Protein AF-E6W6T8-F1 (afdb_monomer_lite)

Structure (mmCIF, N/CA/C/O backbone):
data_AF-E6W6T8-F1
#
_entry.id   AF-E6W6T8-F1
#
loop_
_atom_site.group_PDB
_atom_site.id
_atom_site.type_symbol
_atom_site.label_atom_id
_atom_site.label_alt_id
_atom_site.label_comp_id
_atom_site.label_asym_id
_atom_site.label_entity_id
_atom_site.label_seq_id
_atom_site.pdbx_PDB_ins_code
_atom_site.Cartn_x
_atom_site.Cartn_y
_atom_site.Cartn_z
_atom_site.occupancy
_atom_site.B_iso_or_equiv
_atom_site.auth_seq_id
_atom_site.auth_comp_id
_atom_site.auth_asym_id
_atom_site.auth_atom_id
_atom_site.pdbx_PDB_model_num
ATOM 1 N N . MET A 1 1 ? -1.570 21.267 -8.328 1.00 32.22 1 MET A N 1
ATOM 2 C CA . MET A 1 1 ? -1.957 20.703 -7.011 1.00 32.22 1 MET A CA 1
ATOM 3 C C . MET A 1 1 ? -2.039 19.181 -7.096 1.00 32.22 1 MET A C 1
ATOM 5 O O . MET A 1 1 ? -2.842 18.643 -7.849 1.00 32.22 1 MET A O 1
ATOM 9 N N . SER A 1 2 ? -1.126 18.484 -6.417 1.00 29.45 2 SER A N 1
ATOM 10 C CA . SER A 1 2 ? -0.868 17.047 -6.579 1.00 29.45 2 SER A CA 1
ATOM 11 C C . SER A 1 2 ? -1.857 16.185 -5.779 1.00 29.45 2 SER A C 1
ATOM 13 O O . SER A 1 2 ? -1.628 15.885 -4.614 1.00 29.45 2 SER A O 1
ATOM 15 N N . LYS A 1 3 ? -2.951 15.744 -6.415 1.00 37.22 3 LYS A N 1
ATOM 16 C CA . LYS A 1 3 ? -3.824 14.653 -5.929 1.00 37.22 3 LYS A CA 1
ATOM 17 C C . LYS A 1 3 ? -3.119 13.287 -6.081 1.00 37.22 3 LYS A C 1
ATOM 19 O O . LYS A 1 3 ? -3.505 12.497 -6.945 1.00 37.22 3 LYS A O 1
ATOM 24 N N . ARG A 1 4 ? -2.005 13.034 -5.375 1.00 43.59 4 ARG A N 1
ATOM 25 C CA . ARG A 1 4 ? -1.168 11.822 -5.590 1.00 43.59 4 ARG A CA 1
ATOM 26 C C . ARG A 1 4 ? -0.871 10.944 -4.375 1.00 43.59 4 ARG A C 1
ATOM 28 O O . ARG A 1 4 ? -0.125 9.990 -4.534 1.00 43.59 4 ARG A O 1
ATOM 35 N N . ASN A 1 5 ? -1.507 11.171 -3.238 1.00 47.78 5 ASN A N 1
ATOM 36 C CA . ASN A 1 5 ? -1.726 10.104 -2.264 1.00 47.78 5 ASN A CA 1
ATOM 37 C C . ASN A 1 5 ? -3.237 9.922 -2.179 1.00 47.78 5 ASN A C 1
ATOM 39 O O . ASN A 1 5 ? -3.965 10.904 -2.294 1.00 47.78 5 ASN A O 1
ATOM 43 N N . ILE A 1 6 ? -3.722 8.696 -2.036 1.00 53.56 6 ILE A N 1
ATOM 44 C CA . ILE A 1 6 ? -5.025 8.497 -1.406 1.00 53.56 6 ILE A CA 1
ATOM 45 C C . ILE A 1 6 ? -4.677 8.560 0.081 1.00 53.56 6 ILE A C 1
ATOM 47 O O . ILE A 1 6 ? -4.139 7.573 0.583 1.00 53.56 6 ILE A O 1
ATOM 51 N N . PRO A 1 7 ? -4.797 9.717 0.767 1.00 61.69 7 PRO A N 1
ATOM 52 C CA . PRO A 1 7 ? -4.666 9.719 2.211 1.00 61.69 7 PRO A CA 1
ATOM 53 C C . PRO A 1 7 ? -5.819 8.867 2.728 1.00 61.69 7 PRO A C 1
ATOM 55 O O . PRO A 1 7 ? -6.976 9.276 2.662 1.00 61.69 7 PRO A O 1
ATOM 58 N N . ILE A 1 8 ? -5.518 7.644 3.154 1.00 74.75 8 ILE A N 1
ATOM 59 C CA . ILE A 1 8 ? -6.514 6.835 3.836 1.00 74.75 8 ILE A CA 1
ATOM 60 C C . ILE A 1 8 ? -6.743 7.493 5.185 1.00 74.75 8 ILE A C 1
ATOM 62 O O . ILE A 1 8 ? -5.834 7.572 6.011 1.00 74.75 8 ILE A O 1
ATOM 66 N N . ASN A 1 9 ? -7.953 8.005 5.364 1.00 81.00 9 ASN A N 1
ATOM 67 C CA . ASN A 1 9 ? -8.407 8.522 6.635 1.00 81.00 9 ASN A CA 1
ATOM 68 C C . ASN A 1 9 ? -9.220 7.432 7.329 1.00 81.00 9 ASN A C 1
ATOM 70 O O . ASN A 1 9 ? -10.299 7.081 6.863 1.00 81.00 9 ASN A O 1
ATOM 74 N N . ILE A 1 10 ? -8.709 6.935 8.451 1.00 81.19 10 ILE A N 1
ATOM 75 C CA . ILE A 1 10 ? -9.344 5.868 9.239 1.00 81.19 10 ILE A CA 1
ATOM 76 C C . ILE A 1 10 ? -10.618 6.337 9.928 1.00 81.19 10 ILE A C 1
ATOM 78 O O . ILE A 1 10 ? -11.493 5.540 10.231 1.00 81.19 10 ILE A O 1
ATOM 82 N N . GLN A 1 11 ? -10.764 7.643 10.123 1.00 81.88 11 GLN A N 1
ATOM 83 C CA . GLN A 1 11 ? -12.011 8.222 10.612 1.00 81.88 11 GLN A CA 1
ATOM 84 C C . GLN A 1 11 ? -13.029 8.466 9.488 1.00 81.88 11 GLN A C 1
ATOM 86 O O . GLN A 1 11 ? -14.150 8.885 9.758 1.00 81.88 11 GLN A O 1
ATOM 91 N N . GLY A 1 12 ? -12.626 8.279 8.229 1.00 83.69 12 GLY A N 1
ATOM 92 C CA . GLY A 1 12 ? -13.466 8.470 7.054 1.00 83.69 12 GLY A CA 1
ATOM 93 C C . GLY A 1 12 ? -14.010 7.158 6.501 1.00 83.69 12 GLY A C 1
ATOM 94 O O . GLY A 1 12 ? -13.789 6.081 7.048 1.00 83.69 12 GLY A O 1
ATOM 95 N N . GLN A 1 13 ? -14.710 7.264 5.373 1.00 84.69 13 GLN A N 1
ATOM 96 C CA . GLN A 1 13 ? -15.232 6.100 4.670 1.00 84.69 13 GLN A CA 1
ATOM 97 C C . GLN A 1 13 ? -14.102 5.369 3.920 1.00 84.69 13 GLN A C 1
ATOM 99 O O . GLN A 1 13 ? -13.345 6.020 3.188 1.00 84.69 13 GLN A O 1
ATOM 104 N N . PRO A 1 14 ? -13.985 4.034 4.057 1.00 86.56 14 PRO A N 1
ATOM 105 C CA . PRO A 1 14 ? -13.005 3.260 3.319 1.00 86.56 14 PRO A CA 1
ATOM 106 C C . PRO A 1 14 ? -13.283 3.320 1.814 1.00 86.56 14 PRO A C 1
ATOM 108 O O . PRO A 1 14 ? -14.449 3.236 1.406 1.00 86.56 14 PRO A O 1
ATOM 111 N N . PRO A 1 15 ? -12.233 3.404 0.974 1.00 85.00 15 PRO A N 1
ATOM 112 C CA . PRO A 1 15 ? -12.395 3.353 -0.470 1.00 85.00 15 PRO A CA 1
ATOM 113 C C . PRO A 1 15 ? -13.006 2.012 -0.877 1.00 85.00 15 PRO A C 1
ATOM 115 O O . PRO A 1 15 ? -12.696 0.967 -0.300 1.00 85.00 15 PRO A O 1
ATOM 118 N N . THR A 1 16 ? -13.860 2.038 -1.890 1.00 87.25 16 THR A N 1
ATOM 119 C CA . THR A 1 16 ? -14.467 0.822 -2.444 1.00 87.25 16 THR A CA 1
ATOM 120 C C . THR A 1 16 ? -13.447 0.012 -3.250 1.00 87.25 16 THR A C 1
ATOM 122 O O . THR A 1 16 ? -12.449 0.548 -3.744 1.00 87.25 16 THR A O 1
ATOM 125 N N . GLN A 1 17 ? -13.719 -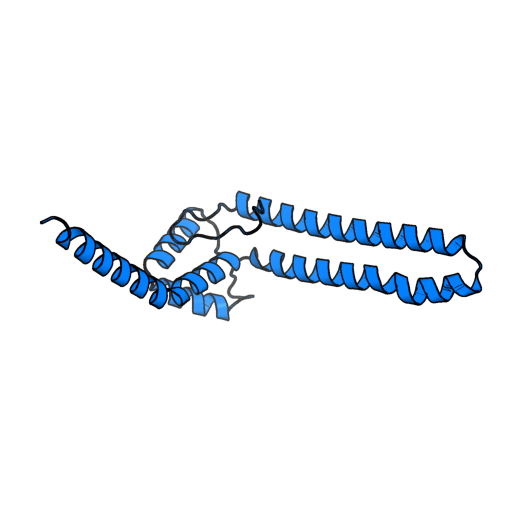1.280 -3.472 1.00 85.00 17 GLN A N 1
ATOM 126 C CA . GLN A 1 17 ? -12.861 -2.135 -4.306 1.00 85.00 17 GLN A CA 1
ATOM 127 C C . GLN A 1 17 ? -12.667 -1.553 -5.718 1.00 85.00 17 GLN A C 1
ATOM 129 O O . GLN A 1 17 ? -11.553 -1.506 -6.236 1.00 85.00 17 GLN A O 1
ATOM 134 N N . ALA A 1 18 ? -13.733 -1.010 -6.314 1.00 85.88 18 ALA A N 1
ATOM 135 C CA . ALA A 1 18 ? -13.671 -0.385 -7.633 1.00 85.88 18 ALA A CA 1
ATOM 136 C C . ALA A 1 18 ? -12.755 0.854 -7.664 1.00 85.88 18 ALA A C 1
ATOM 138 O O . ALA A 1 18 ? -12.092 1.123 -8.671 1.00 85.88 18 ALA A O 1
ATOM 139 N N . GLU A 1 19 ? -12.700 1.628 -6.580 1.00 85.75 19 GLU A N 1
ATOM 140 C CA . GLU A 1 19 ? -11.811 2.786 -6.466 1.00 85.75 19 GLU A CA 1
ATOM 141 C C . GLU A 1 19 ? -10.350 2.371 -6.303 1.00 85.75 19 GLU A C 1
ATOM 143 O O . GLU A 1 19 ? -9.481 2.958 -6.960 1.00 85.75 19 GLU A O 1
ATOM 148 N N . LEU A 1 20 ? -10.093 1.335 -5.498 1.00 84.44 20 LEU A N 1
ATOM 149 C CA . LEU A 1 20 ? -8.777 0.710 -5.343 1.00 84.44 20 LEU A CA 1
ATOM 150 C C . LEU A 1 20 ? -8.272 0.168 -6.686 1.00 84.44 20 LEU A C 1
ATOM 152 O O . LEU A 1 20 ? -7.168 0.515 -7.111 1.00 84.44 20 LEU A O 1
ATOM 156 N N . ASP A 1 21 ? -9.104 -0.560 -7.429 1.00 86.50 21 ASP A N 1
ATOM 157 C CA . ASP A 1 21 ? -8.752 -1.099 -8.746 1.00 86.50 21 ASP A CA 1
ATOM 158 C C . ASP A 1 21 ? -8.478 0.010 -9.769 1.00 86.50 21 ASP A C 1
ATOM 160 O O . ASP A 1 21 ? -7.509 -0.050 -10.533 1.00 86.50 21 ASP A O 1
ATOM 164 N N . ARG A 1 22 ? -9.286 1.078 -9.775 1.00 87.56 22 ARG A N 1
ATOM 165 C CA . ARG A 1 22 ? -9.041 2.260 -10.622 1.00 87.56 22 ARG A CA 1
ATOM 166 C C . ARG A 1 22 ? -7.749 2.976 -10.237 1.00 87.56 22 ARG A C 1
ATOM 168 O O . ARG A 1 22 ? -7.084 3.541 -11.108 1.00 87.56 22 ARG A O 1
ATOM 175 N N . ALA A 1 23 ? -7.396 3.021 -8.957 1.00 84.19 23 ALA A N 1
ATOM 176 C CA . ALA A 1 23 ? -6.138 3.600 -8.496 1.00 84.19 23 ALA A CA 1
ATOM 177 C C . ALA A 1 23 ? -4.938 2.735 -8.912 1.00 84.19 23 ALA A C 1
ATOM 179 O O . ALA A 1 23 ? -3.998 3.270 -9.508 1.00 84.19 23 ALA A O 1
ATOM 180 N N . LYS A 1 24 ? -5.018 1.412 -8.713 1.00 85.69 24 LYS A N 1
ATOM 181 C CA . LYS A 1 24 ? -4.017 0.424 -9.144 1.00 85.69 24 LYS A CA 1
ATOM 182 C C . LYS A 1 24 ? -3.780 0.500 -10.652 1.00 85.69 24 LYS A C 1
ATOM 184 O O . LYS A 1 24 ? -2.641 0.668 -11.084 1.00 85.69 24 LYS A O 1
ATOM 189 N N . LYS A 1 25 ? -4.847 0.508 -11.462 1.00 87.44 25 LYS A N 1
ATOM 190 C CA . LYS A 1 25 ? -4.771 0.665 -12.929 1.00 87.44 25 LYS A CA 1
ATOM 191 C C . LYS A 1 25 ? -4.127 1.988 -13.347 1.00 87.44 25 LYS A C 1
ATOM 193 O O . LYS A 1 25 ? -3.260 1.993 -14.215 1.00 87.44 25 LYS A O 1
ATOM 198 N N . ARG A 1 26 ? -4.499 3.113 -12.720 1.00 86.38 26 ARG A N 1
ATOM 199 C CA . ARG A 1 26 ? -3.885 4.425 -13.007 1.00 86.38 26 ARG A CA 1
ATOM 200 C C . ARG A 1 26 ? -2.396 4.453 -12.675 1.00 86.38 26 ARG A C 1
ATOM 202 O O . ARG A 1 26 ? -1.625 5.072 -13.406 1.00 86.38 26 ARG A O 1
ATOM 209 N N . LEU A 1 27 ? -1.991 3.815 -11.580 1.00 83.31 27 LEU A N 1
ATOM 210 C CA . LEU A 1 27 ? -0.586 3.714 -11.202 1.00 83.31 27 LEU A CA 1
ATOM 211 C C . LEU A 1 27 ? 0.191 2.842 -12.195 1.00 83.31 27 LEU A C 1
ATOM 213 O O . LEU A 1 27 ? 1.237 3.271 -12.676 1.00 83.31 27 LEU A O 1
ATOM 217 N N . LEU A 1 28 ? -0.354 1.680 -12.559 1.00 85.12 28 LEU A N 1
ATOM 218 C CA . LEU A 1 28 ? 0.237 0.779 -13.547 1.00 85.12 28 LEU A CA 1
ATOM 219 C C . LEU A 1 28 ? 0.409 1.478 -14.901 1.00 85.12 28 LEU A C 1
ATOM 221 O O . LEU A 1 28 ? 1.501 1.461 -15.461 1.00 85.12 28 LEU A O 1
ATOM 225 N N . LEU A 1 29 ? -0.618 2.188 -15.374 1.00 86.69 29 LEU A N 1
ATOM 226 C CA . LEU A 1 29 ? -0.551 2.961 -16.615 1.00 86.69 29 LEU A CA 1
ATOM 227 C C . LEU A 1 29 ? 0.573 4.006 -16.581 1.00 86.69 29 LEU A C 1
ATOM 229 O O . LEU A 1 29 ? 1.315 4.140 -17.547 1.00 86.69 29 LEU A O 1
ATOM 233 N N . ARG A 1 30 ? 0.745 4.726 -15.464 1.00 83.31 30 ARG A N 1
ATOM 234 C CA . ARG A 1 30 ? 1.837 5.706 -15.314 1.00 83.31 30 ARG A CA 1
ATOM 235 C C . ARG A 1 30 ? 3.216 5.058 -15.391 1.00 83.31 30 ARG A C 1
ATOM 237 O O . ARG A 1 30 ? 4.117 5.653 -15.973 1.00 83.31 30 ARG A O 1
ATOM 244 N N . ILE A 1 31 ? 3.377 3.872 -14.807 1.00 81.19 31 ILE A N 1
ATOM 245 C CA . ILE A 1 31 ? 4.636 3.119 -14.858 1.00 81.19 31 ILE A CA 1
ATOM 246 C C . ILE A 1 31 ? 4.916 2.685 -16.295 1.00 81.19 31 ILE A C 1
ATOM 248 O O . ILE A 1 31 ? 5.998 2.957 -16.804 1.00 81.19 31 ILE A O 1
ATOM 252 N N . VAL A 1 32 ? 3.928 2.094 -16.971 1.00 85.25 32 VAL A N 1
ATOM 253 C CA . VAL A 1 32 ? 4.050 1.653 -18.368 1.00 85.25 32 VAL A CA 1
ATOM 254 C C . VAL A 1 32 ? 4.407 2.823 -19.283 1.00 85.25 32 VAL A C 1
ATOM 256 O O . VAL A 1 32 ? 5.369 2.729 -20.038 1.00 85.25 32 VAL A O 1
ATOM 259 N N . VAL A 1 33 ? 3.707 3.955 -19.170 1.00 85.50 33 VAL A N 1
ATOM 260 C CA . VAL A 1 33 ? 4.006 5.158 -19.963 1.00 85.50 33 VAL A CA 1
ATOM 261 C C . VAL A 1 33 ? 5.428 5.657 -19.697 1.00 85.50 33 VAL A C 1
ATOM 263 O O . VAL A 1 33 ? 6.142 5.972 -20.642 1.00 85.50 33 VAL A O 1
ATOM 266 N N . ALA A 1 34 ? 5.877 5.694 -18.439 1.00 80.38 34 ALA A N 1
ATOM 267 C CA . ALA A 1 34 ? 7.235 6.132 -18.116 1.00 80.38 34 ALA A CA 1
ATOM 268 C C . ALA A 1 34 ? 8.314 5.199 -18.695 1.00 80.38 34 ALA A C 1
ATOM 270 O O . ALA A 1 34 ? 9.338 5.677 -19.185 1.00 80.38 34 ALA A O 1
ATOM 271 N N . VAL A 1 35 ? 8.071 3.884 -18.680 1.00 82.00 35 VAL A N 1
ATOM 272 C CA . VAL A 1 35 ? 8.965 2.887 -19.287 1.00 82.00 35 VAL A CA 1
ATOM 273 C C . VAL A 1 35 ? 9.004 3.053 -20.807 1.00 82.00 35 VAL A C 1
ATOM 275 O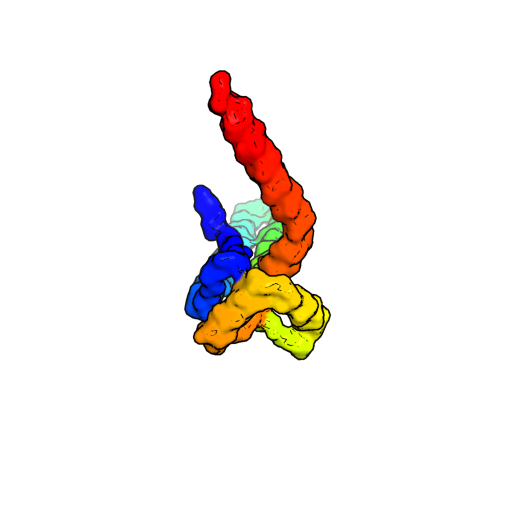 O . VAL A 1 35 ? 10.094 3.111 -21.371 1.00 82.00 35 VAL A O 1
ATOM 278 N N . ILE A 1 36 ? 7.847 3.212 -21.462 1.00 84.75 36 ILE A N 1
ATOM 279 C CA . ILE A 1 36 ? 7.765 3.449 -22.913 1.00 84.75 36 ILE A CA 1
ATOM 280 C C . ILE A 1 36 ? 8.535 4.715 -23.294 1.00 84.75 36 ILE A C 1
ATOM 282 O O . ILE A 1 36 ? 9.347 4.673 -24.209 1.00 84.75 36 ILE A O 1
ATOM 286 N N . VAL A 1 37 ? 8.353 5.820 -22.563 1.00 84.19 37 VAL A N 1
ATOM 287 C CA . VAL A 1 37 ? 9.086 7.071 -22.819 1.00 84.19 37 VAL A CA 1
ATOM 288 C C . VAL A 1 37 ? 10.599 6.867 -22.696 1.00 84.19 37 VAL A C 1
ATOM 290 O O . VAL A 1 37 ? 11.343 7.353 -23.546 1.00 84.19 37 VAL A O 1
ATOM 293 N N . CYS A 1 38 ? 11.072 6.114 -21.696 1.00 80.81 38 CYS A N 1
ATOM 294 C CA . CYS A 1 38 ? 12.500 5.805 -21.564 1.00 80.81 38 CYS A CA 1
ATOM 295 C C . CYS A 1 38 ? 13.026 4.968 -22.741 1.00 80.81 38 CYS A C 1
ATOM 297 O O . CYS A 1 38 ? 14.118 5.239 -23.236 1.00 80.81 38 CYS A O 1
ATOM 299 N N . ILE A 1 39 ? 12.252 3.986 -23.213 1.00 79.81 39 ILE A N 1
ATOM 300 C CA . ILE A 1 39 ? 12.605 3.169 -24.385 1.00 79.81 39 ILE A CA 1
ATOM 301 C C . ILE A 1 39 ? 12.654 4.036 -25.649 1.00 79.81 39 ILE A C 1
ATOM 303 O O . ILE A 1 39 ? 13.612 3.939 -26.412 1.00 79.81 39 ILE A O 1
ATOM 307 N N . SER A 1 40 ? 11.688 4.934 -25.852 1.00 80.38 40 SER A N 1
ATOM 308 C CA . SER A 1 40 ? 11.688 5.856 -26.993 1.00 80.38 40 SER A CA 1
ATOM 309 C C . SER A 1 40 ? 12.919 6.764 -26.997 1.00 80.38 40 SER A C 1
ATOM 311 O O . SER A 1 40 ? 13.528 6.962 -28.044 1.00 80.38 40 SER A O 1
ATOM 313 N N . VAL A 1 41 ? 13.338 7.272 -25.832 1.00 79.38 41 VAL A N 1
ATOM 314 C CA . VAL A 1 41 ? 14.574 8.064 -25.705 1.00 79.38 41 VAL A CA 1
ATOM 315 C C . VAL A 1 41 ? 15.809 7.227 -26.047 1.00 79.38 41 VAL A C 1
ATOM 317 O O . VAL A 1 41 ? 16.690 7.723 -26.745 1.00 79.38 41 VAL A O 1
ATOM 320 N N . LEU A 1 42 ? 15.863 5.958 -25.622 1.00 74.44 42 LEU A N 1
ATOM 321 C CA . LEU A 1 42 ? 16.955 5.047 -25.980 1.00 74.44 42 LEU A CA 1
ATOM 322 C C . LEU A 1 42 ? 17.044 4.834 -27.493 1.00 74.44 42 LEU A C 1
ATOM 324 O O . LEU A 1 42 ? 18.125 4.999 -28.057 1.00 74.44 42 LEU A O 1
ATOM 328 N N . ILE A 1 43 ? 15.922 4.544 -28.156 1.00 76.94 43 ILE A N 1
ATOM 329 C CA . ILE A 1 43 ? 15.871 4.336 -29.611 1.00 76.94 43 ILE A CA 1
ATOM 330 C C . ILE A 1 43 ? 16.317 5.605 -30.346 1.00 76.94 43 ILE A C 1
ATOM 332 O O . ILE A 1 43 ? 17.221 5.540 -31.179 1.00 76.94 43 ILE A O 1
ATOM 336 N N . SER A 1 44 ? 15.762 6.767 -29.982 1.00 74.88 44 SER A N 1
ATOM 337 C CA . SER A 1 44 ? 16.134 8.051 -30.586 1.00 74.88 44 SER A CA 1
ATOM 338 C C . SER A 1 44 ? 17.616 8.377 -30.378 1.00 74.88 44 SER A C 1
ATOM 340 O O . SER A 1 44 ? 18.299 8.799 -31.312 1.00 74.88 44 SER A O 1
ATOM 342 N N . SER A 1 45 ? 18.154 8.131 -29.179 1.00 68.75 45 SER A N 1
ATOM 343 C CA . SER A 1 45 ? 19.579 8.339 -28.903 1.00 68.75 45 SER A CA 1
ATOM 344 C C . SER A 1 45 ? 20.472 7.412 -29.736 1.00 68.75 45 SER A C 1
ATOM 346 O O . SER A 1 45 ? 21.465 7.873 -30.292 1.00 68.75 45 SER A O 1
ATOM 348 N N . GLY A 1 46 ? 20.079 6.146 -29.924 1.00 67.25 46 GLY A N 1
ATOM 349 C CA . GLY A 1 46 ? 20.790 5.197 -30.783 1.00 67.25 46 GLY A CA 1
ATOM 350 C C . GLY A 1 46 ? 20.801 5.616 -32.256 1.00 67.25 46 GLY A C 1
ATOM 351 O O . GLY A 1 46 ? 21.837 5.522 -32.911 1.00 67.25 46 GLY A O 1
ATOM 352 N N . THR A 1 47 ? 19.689 6.155 -32.769 1.00 69.75 47 THR A N 1
ATOM 353 C CA . THR A 1 47 ? 19.621 6.656 -34.154 1.00 69.75 47 THR A CA 1
ATOM 354 C C . THR A 1 47 ? 20.487 7.894 -34.394 1.00 69.75 47 THR A C 1
ATOM 356 O O . THR A 1 47 ? 21.093 8.009 -35.455 1.00 69.75 47 THR A O 1
ATOM 359 N N . ILE A 1 48 ? 20.605 8.794 -33.409 1.00 65.88 48 ILE A N 1
ATOM 360 C CA . ILE A 1 48 ? 21.463 9.988 -33.513 1.00 65.88 48 ILE A CA 1
ATOM 361 C C . ILE A 1 48 ? 22.940 9.585 -33.533 1.00 65.88 48 ILE A C 1
ATOM 363 O O . ILE A 1 48 ? 23.714 10.116 -34.322 1.00 65.88 48 ILE A O 1
ATOM 367 N N . VAL A 1 49 ? 23.332 8.611 -32.710 1.00 64.38 49 VAL A N 1
ATOM 368 C CA . VAL A 1 49 ? 24.706 8.091 -32.664 1.00 64.38 49 VAL A CA 1
ATOM 369 C C . VAL A 1 49 ? 25.126 7.462 -34.002 1.00 64.38 49 VAL A C 1
ATOM 371 O O . VAL A 1 49 ? 26.285 7.587 -34.387 1.00 64.38 49 VAL A O 1
ATOM 374 N N . TYR A 1 50 ? 24.193 6.857 -34.745 1.00 63.12 50 TYR A N 1
ATOM 375 C CA . TYR A 1 50 ? 24.454 6.268 -36.067 1.00 63.12 50 TYR A CA 1
ATOM 376 C C . TYR A 1 50 ? 24.807 7.310 -37.153 1.00 63.12 50 TYR A C 1
ATOM 378 O O . TYR A 1 50 ? 25.377 6.954 -38.181 1.00 63.12 50 TYR A O 1
ATOM 386 N N . LEU A 1 51 ? 24.487 8.593 -36.934 1.00 65.25 51 LEU A N 1
ATOM 387 C CA . LEU A 1 51 ? 24.742 9.707 -37.863 1.00 65.25 51 LEU A CA 1
ATOM 388 C C . LEU A 1 51 ? 26.030 10.500 -37.547 1.00 65.25 51 LEU A C 1
ATOM 390 O O . LEU A 1 51 ? 26.411 11.377 -38.320 1.00 65.25 51 LEU A O 1
ATOM 394 N N . VAL A 1 52 ? 26.701 10.222 -36.424 1.00 63.72 52 VAL A N 1
ATOM 395 C CA . VAL A 1 52 ? 27.895 10.943 -35.934 1.00 63.72 52 VAL A CA 1
ATOM 396 C C . VAL A 1 52 ? 29.166 10.135 -36.264 1.00 63.72 52 VAL A C 1
ATOM 398 O O . VAL A 1 52 ? 29.101 8.905 -36.273 1.00 63.72 52 VAL A O 1
ATOM 401 N N . PRO A 1 53 ? 30.337 10.765 -36.522 1.00 62.47 53 PRO A N 1
ATOM 402 C CA . PRO A 1 53 ? 31.578 10.050 -36.831 1.00 62.47 53 PRO A CA 1
ATOM 403 C C . PRO A 1 53 ? 31.880 8.924 -35.829 1.00 62.47 53 PRO A C 1
ATOM 405 O O . PRO A 1 53 ? 31.900 9.125 -34.610 1.00 62.47 53 PRO A O 1
ATOM 408 N N . THR A 1 54 ? 32.131 7.735 -36.376 1.00 63.44 54 THR A N 1
ATOM 409 C CA . THR A 1 54 ? 32.108 6.409 -35.728 1.00 63.44 54 THR A CA 1
ATOM 410 C C . THR A 1 54 ? 32.951 6.266 -34.460 1.00 63.44 54 THR A C 1
ATOM 412 O O . THR A 1 54 ? 32.621 5.446 -33.605 1.00 63.44 54 THR A O 1
ATOM 415 N N . PHE A 1 55 ? 34.009 7.064 -34.290 1.00 61.53 55 PHE A N 1
ATOM 416 C CA . PHE A 1 55 ? 34.916 6.929 -33.147 1.00 61.53 55 PHE A CA 1
ATOM 417 C C . PHE A 1 55 ? 34.346 7.515 -31.844 1.00 61.53 55 PHE A C 1
ATOM 419 O O . PHE A 1 55 ? 34.441 6.886 -30.794 1.00 61.53 55 PHE A O 1
ATOM 426 N N . TYR A 1 56 ? 33.690 8.680 -31.895 1.00 62.28 56 TYR A N 1
ATOM 427 C CA . TYR A 1 56 ? 33.073 9.296 -30.707 1.00 62.28 56 TYR A CA 1
ATOM 428 C C . TYR A 1 56 ? 31.692 8.710 -30.396 1.00 62.28 56 TYR A C 1
ATOM 430 O O . TYR A 1 56 ? 31.293 8.638 -29.234 1.00 62.28 56 TYR A O 1
ATOM 438 N N . ALA A 1 57 ? 30.997 8.229 -31.428 1.00 63.94 57 ALA A N 1
ATOM 439 C CA . ALA A 1 57 ? 29.705 7.560 -31.338 1.00 63.94 57 ALA A CA 1
ATOM 440 C C . ALA A 1 57 ? 29.711 6.379 -30.344 1.00 63.94 57 ALA A C 1
ATOM 442 O O . ALA A 1 57 ? 28.798 6.250 -29.527 1.00 63.94 57 ALA A O 1
ATOM 443 N N . PHE A 1 58 ? 30.774 5.565 -30.347 1.00 63.88 58 PHE A N 1
ATOM 444 C CA . PHE A 1 58 ? 30.913 4.414 -29.451 1.00 63.88 58 PHE A CA 1
ATOM 445 C C . PHE A 1 58 ? 31.021 4.816 -27.970 1.00 63.88 58 PHE A C 1
ATOM 447 O O . PHE A 1 58 ? 30.300 4.279 -27.129 1.00 63.88 58 PHE A O 1
ATOM 454 N N . PHE A 1 59 ? 31.868 5.799 -27.641 1.00 68.38 59 PHE A N 1
ATOM 455 C CA . PHE A 1 59 ? 32.040 6.266 -26.258 1.00 68.38 59 PHE A CA 1
ATOM 456 C C . PHE A 1 59 ? 30.795 6.982 -25.729 1.00 68.38 59 PHE A C 1
ATOM 458 O O . PHE A 1 59 ? 30.410 6.787 -24.576 1.00 68.38 59 PHE A O 1
ATOM 465 N N . VAL A 1 60 ? 30.124 7.765 -26.580 1.00 67.88 60 VAL A N 1
ATOM 466 C CA . VAL A 1 60 ? 28.857 8.417 -26.228 1.00 67.88 60 VAL A CA 1
ATOM 467 C C . VAL A 1 60 ? 27.766 7.372 -25.988 1.00 67.88 60 VAL A C 1
ATOM 469 O O . VAL A 1 60 ? 27.072 7.459 -24.980 1.00 67.88 60 VAL A O 1
ATOM 472 N N . ALA A 1 61 ? 27.646 6.341 -26.828 1.00 68.88 61 ALA A N 1
ATOM 473 C CA . ALA A 1 61 ? 26.689 5.256 -26.607 1.00 68.88 61 ALA A CA 1
ATOM 474 C C . ALA A 1 61 ? 26.969 4.482 -25.311 1.00 68.88 61 ALA A C 1
ATOM 476 O O . ALA A 1 61 ? 26.040 4.231 -24.545 1.00 68.88 61 ALA A O 1
ATOM 477 N N . LEU A 1 62 ? 28.233 4.155 -25.026 1.00 70.94 62 LEU A N 1
ATOM 478 C CA . LEU A 1 62 ? 28.626 3.417 -23.822 1.00 70.94 62 LEU A CA 1
ATOM 479 C C . LEU A 1 62 ? 28.279 4.175 -22.529 1.00 70.94 62 LEU A C 1
ATOM 481 O O . LEU A 1 62 ? 27.874 3.556 -21.549 1.00 70.94 62 LEU A O 1
ATOM 485 N N . ILE A 1 63 ? 28.417 5.506 -22.519 1.00 74.94 63 ILE A N 1
ATOM 486 C CA . ILE A 1 63 ? 28.152 6.343 -21.336 1.00 74.94 63 ILE A CA 1
ATOM 487 C C . ILE A 1 63 ? 26.672 6.740 -21.240 1.00 74.94 63 ILE A C 1
ATOM 489 O O . ILE A 1 63 ? 26.109 6.756 -20.145 1.00 74.94 63 ILE A O 1
ATOM 493 N N . VAL A 1 64 ? 26.025 7.059 -22.364 1.00 72.38 64 VAL A N 1
ATOM 494 C CA . VAL A 1 64 ? 24.666 7.623 -22.381 1.00 72.38 64 VAL A CA 1
ATOM 495 C C . VAL A 1 64 ? 23.588 6.538 -22.378 1.00 72.38 64 VAL A C 1
ATOM 497 O O . VAL A 1 64 ? 22.575 6.716 -21.706 1.00 72.38 64 VAL A O 1
ATOM 500 N N . ALA A 1 65 ? 23.785 5.392 -23.040 1.00 70.94 65 ALA A N 1
ATOM 501 C CA . ALA A 1 65 ? 22.776 4.325 -23.100 1.00 70.94 65 ALA A CA 1
ATOM 502 C C . ALA A 1 65 ? 22.425 3.680 -21.737 1.00 70.94 65 ALA A C 1
ATOM 504 O O . ALA A 1 65 ? 21.255 3.348 -21.524 1.00 70.94 65 ALA A O 1
ATOM 505 N N . PRO A 1 66 ? 23.349 3.529 -20.767 1.00 77.12 66 PRO A N 1
ATOM 506 C CA . PRO A 1 66 ? 23.001 3.013 -19.442 1.00 77.12 66 PRO A CA 1
ATOM 507 C C . PRO A 1 66 ? 22.098 3.954 -18.635 1.00 77.12 66 PRO A C 1
ATOM 509 O O . PRO A 1 66 ? 21.332 3.486 -17.790 1.00 77.12 66 PRO A O 1
ATOM 512 N N . ILE A 1 67 ? 22.161 5.271 -18.875 1.00 78.62 67 ILE A N 1
ATOM 513 C CA . ILE A 1 67 ? 21.466 6.273 -18.052 1.00 78.62 67 ILE A CA 1
ATOM 514 C C . ILE A 1 67 ? 19.937 6.084 -18.114 1.00 78.62 67 ILE A C 1
ATOM 516 O O . ILE A 1 67 ? 19.330 5.916 -17.050 1.00 78.62 67 ILE A O 1
ATOM 520 N N . PRO A 1 68 ? 19.281 6.025 -19.295 1.00 76.19 68 PRO A N 1
ATOM 521 C CA . PRO A 1 68 ? 17.847 5.754 -19.370 1.00 76.19 68 PRO A CA 1
ATOM 522 C C . PRO A 1 68 ? 17.474 4.355 -18.872 1.00 76.19 68 PRO A C 1
ATOM 524 O O . PRO A 1 68 ? 16.398 4.189 -18.301 1.00 76.19 68 PRO A O 1
ATOM 527 N N . GLY A 1 69 ? 18.353 3.359 -19.043 1.00 76.06 69 GLY A N 1
ATOM 528 C CA . GLY A 1 69 ? 18.135 2.002 -18.534 1.00 76.06 69 GLY A CA 1
ATOM 529 C C . GLY A 1 69 ? 18.032 1.972 -17.006 1.00 76.06 69 GLY A C 1
ATOM 530 O O . GLY A 1 69 ? 17.043 1.489 -16.451 1.00 76.06 69 GLY A O 1
ATOM 531 N N . ILE A 1 70 ? 19.003 2.580 -16.317 1.00 82.81 70 ILE A N 1
ATOM 532 C CA . ILE A 1 70 ? 19.009 2.709 -14.852 1.00 82.81 70 ILE A CA 1
ATOM 533 C C . ILE A 1 70 ? 17.816 3.547 -14.377 1.00 82.81 70 ILE A C 1
ATOM 535 O O . ILE A 1 70 ? 17.179 3.206 -13.376 1.00 82.81 70 ILE A O 1
ATOM 539 N N . LEU A 1 71 ? 17.493 4.636 -15.081 1.00 80.50 71 LEU A N 1
ATOM 540 C CA . LEU A 1 71 ? 16.373 5.505 -14.725 1.00 80.50 71 LEU A CA 1
ATOM 541 C C . LEU A 1 71 ? 15.031 4.767 -14.848 1.00 80.50 71 LEU A C 1
ATOM 543 O O . LEU A 1 71 ? 14.224 4.813 -13.919 1.00 80.50 71 LEU A O 1
ATOM 547 N N . SER A 1 72 ? 14.831 4.027 -15.941 1.00 76.69 72 SER A N 1
ATOM 548 C CA . SER A 1 72 ? 13.659 3.175 -16.167 1.00 76.69 72 SER A CA 1
ATOM 549 C C . SER A 1 72 ? 13.531 2.116 -15.074 1.00 76.69 72 SER A C 1
ATOM 551 O O . SER A 1 72 ? 12.468 1.979 -14.467 1.00 76.69 72 SER A O 1
ATOM 553 N N . MET A 1 73 ? 14.635 1.447 -14.720 1.00 81.31 73 MET A N 1
ATOM 554 C CA . MET A 1 73 ? 14.642 0.445 -13.653 1.00 81.31 73 MET A CA 1
ATOM 555 C C . MET A 1 73 ? 14.273 1.053 -12.295 1.00 81.31 73 MET A C 1
ATOM 557 O O . MET A 1 73 ? 13.443 0.494 -11.579 1.00 81.31 73 MET A O 1
ATOM 561 N N . LYS A 1 74 ? 14.807 2.233 -11.951 1.00 84.25 74 LYS A N 1
ATOM 562 C CA . LYS A 1 74 ? 14.445 2.948 -10.713 1.00 84.25 74 LYS A CA 1
ATOM 563 C C . LYS A 1 74 ? 12.976 3.373 -10.693 1.00 84.25 74 LYS A C 1
ATOM 565 O O . LYS A 1 74 ? 12.321 3.241 -9.658 1.00 84.25 74 LYS A O 1
ATOM 570 N N . ILE A 1 75 ? 12.446 3.875 -11.810 1.00 79.38 75 ILE A N 1
ATOM 571 C CA . ILE A 1 75 ? 11.034 4.268 -11.927 1.00 79.38 75 ILE A CA 1
ATOM 572 C C . ILE A 1 75 ? 10.131 3.043 -11.778 1.00 79.38 75 ILE A C 1
ATOM 574 O O . ILE A 1 75 ? 9.177 3.085 -11.000 1.00 79.38 75 ILE A O 1
ATOM 578 N N . ALA A 1 76 ? 10.462 1.947 -12.461 1.00 76.44 76 ALA A N 1
ATOM 579 C CA . ALA A 1 76 ? 9.733 0.692 -12.385 1.00 76.44 76 ALA A CA 1
ATOM 580 C C . ALA A 1 76 ? 9.752 0.132 -10.959 1.00 76.44 76 ALA A C 1
ATOM 582 O O . ALA A 1 76 ? 8.691 -0.093 -10.388 1.00 76.44 76 ALA A O 1
ATOM 583 N N . GLN A 1 77 ? 10.926 -0.001 -10.332 1.00 83.81 77 GLN A N 1
ATOM 584 C CA . GLN A 1 77 ? 11.057 -0.477 -8.949 1.00 83.81 77 GLN A CA 1
ATOM 585 C C . GLN A 1 77 ? 10.235 0.361 -7.970 1.00 83.81 77 GLN A C 1
ATOM 587 O O . GLN A 1 77 ? 9.527 -0.178 -7.118 1.00 83.81 77 GLN A O 1
ATOM 592 N N . ARG A 1 78 ? 10.297 1.691 -8.094 1.00 81.19 78 ARG A N 1
ATOM 593 C CA . ARG A 1 78 ? 9.517 2.589 -7.241 1.00 81.19 78 ARG A CA 1
ATOM 594 C C . ARG A 1 78 ? 8.019 2.401 -7.475 1.00 81.19 78 ARG A C 1
ATOM 596 O O . ARG A 1 78 ? 7.262 2.323 -6.515 1.00 81.19 78 ARG A O 1
ATOM 603 N N . GLY A 1 79 ? 7.605 2.286 -8.733 1.00 77.75 79 GLY A N 1
ATOM 604 C CA . GLY A 1 79 ? 6.229 2.008 -9.124 1.00 77.75 79 GLY A CA 1
ATOM 605 C C . GLY A 1 79 ? 5.701 0.678 -8.587 1.00 77.75 79 GLY A C 1
ATOM 606 O O . GLY A 1 79 ? 4.620 0.649 -8.004 1.00 77.75 79 GLY A O 1
ATOM 607 N N . TYR A 1 80 ? 6.481 -0.397 -8.707 1.00 79.81 80 TYR A N 1
ATOM 608 C CA . TYR A 1 80 ? 6.139 -1.722 -8.188 1.00 79.81 80 TYR A CA 1
ATOM 609 C C . TYR A 1 80 ? 5.998 -1.729 -6.667 1.00 79.81 80 TYR A C 1
ATOM 611 O O . TYR A 1 80 ? 5.039 -2.294 -6.151 1.00 79.81 80 TYR A O 1
ATOM 619 N N . ARG A 1 81 ? 6.873 -1.018 -5.943 1.00 81.50 81 ARG A N 1
ATOM 620 C CA . ARG A 1 81 ? 6.719 -0.844 -4.489 1.00 81.50 81 ARG A CA 1
ATOM 621 C C . ARG A 1 81 ? 5.395 -0.176 -4.119 1.00 81.50 81 ARG A C 1
ATOM 623 O O . ARG A 1 81 ? 4.786 -0.560 -3.129 1.00 81.50 81 ARG A O 1
ATOM 630 N N . TYR A 1 82 ? 4.944 0.810 -4.896 1.00 7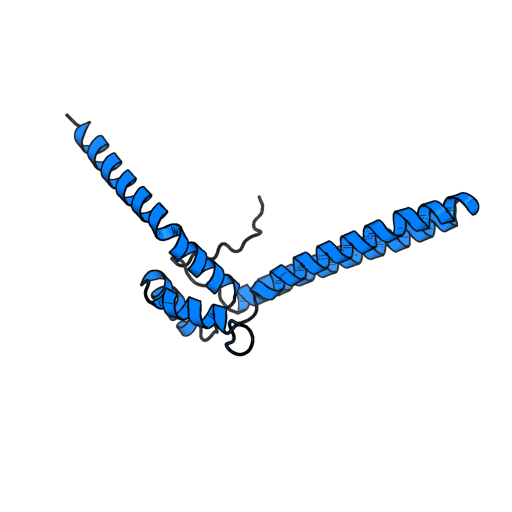9.69 82 TYR A N 1
ATOM 631 C CA . TYR A 1 82 ? 3.641 1.443 -4.669 1.00 79.69 82 TYR A CA 1
ATOM 632 C C . TYR A 1 82 ? 2.466 0.554 -5.091 1.00 79.69 82 TYR A C 1
ATOM 634 O O . TYR A 1 82 ? 1.416 0.621 -4.461 1.00 79.69 82 TYR A O 1
ATOM 642 N N . LEU A 1 83 ? 2.627 -0.279 -6.124 1.00 82.50 83 LEU A N 1
ATOM 643 C CA . LEU A 1 83 ? 1.612 -1.253 -6.536 1.00 82.50 83 LEU A CA 1
ATOM 644 C C . LEU A 1 83 ? 1.373 -2.312 -5.458 1.00 82.50 83 LEU A C 1
ATOM 646 O O . LEU A 1 83 ? 0.216 -2.633 -5.204 1.00 82.50 83 LEU A O 1
ATOM 650 N N . GLY A 1 84 ? 2.435 -2.771 -4.788 1.00 83.00 84 GLY A N 1
ATOM 651 C CA . GLY A 1 84 ? 2.330 -3.728 -3.684 1.00 83.00 84 GLY A CA 1
ATOM 652 C C . GLY A 1 84 ? 1.491 -3.217 -2.510 1.00 83.00 84 GLY A C 1
ATOM 653 O O . GLY A 1 84 ? 0.910 -4.000 -1.779 1.00 83.00 84 GLY A O 1
ATOM 654 N N . LEU A 1 85 ? 1.323 -1.899 -2.351 1.00 85.19 85 LEU A N 1
ATOM 655 C CA . LEU A 1 85 ? 0.460 -1.344 -1.299 1.0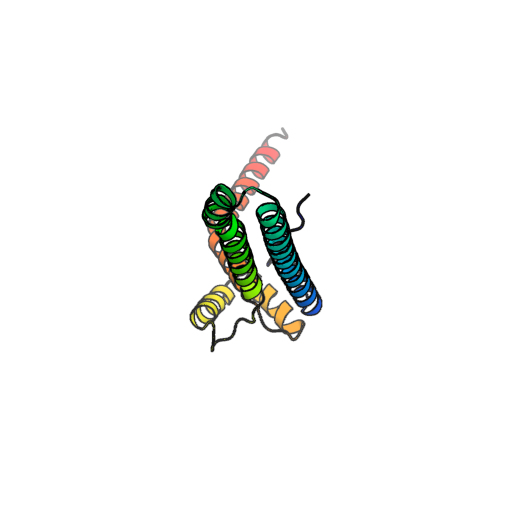0 85.19 85 LEU A CA 1
ATOM 656 C C . LEU A 1 85 ? -1.034 -1.646 -1.502 1.00 85.19 85 LEU A C 1
ATOM 658 O O . LEU A 1 85 ? -1.807 -1.531 -0.553 1.00 85.19 85 LEU A O 1
ATOM 662 N N . PHE A 1 86 ? -1.436 -1.990 -2.726 1.00 85.62 86 PHE A N 1
ATOM 663 C CA . PHE A 1 86 ? -2.806 -2.380 -3.061 1.00 85.62 86 PHE A CA 1
ATOM 664 C C . PHE A 1 86 ? -3.034 -3.887 -2.943 1.00 85.62 86 PHE A C 1
ATOM 666 O O . PHE A 1 86 ? -4.134 -4.348 -3.246 1.00 85.62 86 PHE A O 1
ATOM 673 N N . ASP A 1 87 ? -2.011 -4.660 -2.581 1.00 86.56 87 ASP A N 1
ATOM 674 C CA . ASP A 1 87 ? -2.178 -6.094 -2.417 1.00 86.56 87 ASP A CA 1
ATOM 675 C C . ASP A 1 87 ? -2.978 -6.390 -1.139 1.00 86.56 87 ASP A C 1
ATOM 677 O O . ASP A 1 87 ? -2.909 -5.626 -0.162 1.00 86.56 87 ASP A O 1
ATOM 681 N N . PRO A 1 88 ? -3.809 -7.447 -1.169 1.00 87.31 88 PRO A N 1
ATOM 682 C CA . PRO A 1 88 ? -4.598 -7.839 -0.015 1.00 87.31 88 PRO A CA 1
ATOM 683 C C . PRO A 1 88 ? -3.673 -8.226 1.137 1.00 87.31 88 PRO A C 1
ATOM 685 O O . PRO A 1 88 ? -2.618 -8.832 0.933 1.00 87.31 88 PRO A O 1
ATOM 688 N N . LEU A 1 89 ? -4.084 -7.871 2.351 1.00 86.50 89 LEU A N 1
ATOM 689 C CA . LEU A 1 89 ? -3.421 -8.311 3.563 1.00 86.50 89 LEU A CA 1
ATOM 690 C C . LEU A 1 89 ? -3.780 -9.782 3.796 1.00 86.50 89 LEU A C 1
ATOM 692 O O . LEU A 1 89 ? -4.861 -10.103 4.285 1.00 86.50 89 LEU A O 1
ATOM 696 N N . ASP A 1 90 ? -2.886 -10.660 3.357 1.00 88.06 90 ASP A N 1
ATOM 697 C CA . ASP A 1 90 ? -3.065 -12.108 3.343 1.00 88.06 90 ASP A CA 1
ATOM 698 C C . ASP A 1 90 ? -2.105 -12.751 4.357 1.00 88.06 90 ASP A C 1
ATOM 700 O O . ASP A 1 90 ? -0.904 -12.471 4.286 1.00 88.06 90 ASP A O 1
ATOM 704 N N . PRO A 1 91 ? -2.575 -13.592 5.299 1.00 86.25 91 PRO A N 1
ATOM 705 C CA . PRO A 1 91 ? -1.711 -14.255 6.276 1.00 86.25 91 PRO A CA 1
ATOM 706 C C . PRO A 1 91 ? -0.599 -15.106 5.649 1.00 86.25 91 PRO A C 1
ATOM 708 O O . PRO A 1 91 ? 0.445 -15.262 6.276 1.00 86.25 91 PRO A O 1
ATOM 711 N N . GLU A 1 92 ? -0.769 -15.618 4.426 1.00 89.00 92 GLU A N 1
ATOM 712 C CA . GLU A 1 92 ? 0.274 -16.411 3.758 1.00 89.00 92 GLU A CA 1
ATOM 713 C C . GLU A 1 92 ? 1.438 -15.552 3.242 1.00 89.00 92 GLU A C 1
ATOM 715 O O . GLU A 1 92 ? 2.572 -16.020 3.148 1.00 89.00 92 GLU A O 1
ATOM 720 N N . LYS A 1 93 ? 1.171 -14.284 2.911 1.00 87.25 93 LYS A N 1
ATOM 721 C CA . LYS A 1 93 ? 2.160 -13.359 2.327 1.00 87.25 93 LYS A CA 1
ATOM 722 C C . LYS A 1 93 ? 2.682 -12.331 3.325 1.00 87.25 93 LYS A C 1
ATOM 724 O O . LYS A 1 93 ? 3.825 -11.898 3.205 1.00 87.25 93 LYS A O 1
ATOM 729 N N . HIS A 1 94 ? 1.839 -11.947 4.279 1.00 88.31 94 HIS A N 1
ATOM 730 C CA . HIS A 1 94 ? 2.022 -10.828 5.202 1.00 88.31 94 HIS A CA 1
ATOM 731 C C . HIS A 1 94 ? 1.654 -11.213 6.652 1.00 88.31 94 HIS A C 1
ATOM 733 O O . HIS A 1 94 ? 0.791 -10.579 7.269 1.00 88.31 94 HIS A O 1
ATOM 739 N N . PRO A 1 95 ? 2.253 -12.282 7.221 1.00 89.31 95 PRO A N 1
ATOM 740 C CA . PRO A 1 95 ? 1.857 -12.799 8.532 1.00 89.31 95 PRO A CA 1
ATOM 741 C C . PRO A 1 95 ? 2.118 -11.797 9.665 1.00 89.31 95 PRO A C 1
ATOM 743 O O . PRO A 1 95 ? 1.295 -11.652 10.570 1.00 89.31 95 PRO A O 1
ATOM 746 N N . GLU A 1 96 ? 3.238 -11.074 9.613 1.00 91.56 96 GLU A N 1
ATOM 747 C CA . GLU A 1 96 ? 3.603 -10.089 10.635 1.00 91.56 96 GLU A CA 1
ATOM 748 C C . GLU A 1 96 ? 2.660 -8.885 10.620 1.00 91.56 96 GLU A C 1
ATOM 750 O O . GLU A 1 96 ? 2.177 -8.463 11.674 1.00 91.56 96 GLU A O 1
ATOM 755 N N . GLU A 1 97 ? 2.333 -8.360 9.435 1.00 90.88 97 GLU A N 1
ATOM 756 C CA . GLU A 1 97 ? 1.406 -7.238 9.315 1.00 90.88 97 GLU A CA 1
ATOM 757 C C . GLU A 1 97 ? -0.009 -7.618 9.780 1.00 90.88 97 GLU A C 1
ATOM 759 O O . GLU A 1 97 ? -0.666 -6.812 10.438 1.00 90.88 97 GLU A O 1
ATOM 764 N N . CYS A 1 98 ? -0.464 -8.849 9.515 1.00 89.69 98 CYS A N 1
ATOM 765 C CA . CYS A 1 98 ? -1.729 -9.380 10.036 1.00 89.69 98 CYS A CA 1
ATOM 766 C C . CYS A 1 98 ? -1.747 -9.441 11.572 1.00 89.69 98 CYS A C 1
ATOM 768 O O . CYS A 1 98 ? -2.729 -9.042 12.207 1.00 89.69 98 CYS A O 1
ATOM 770 N N . LEU A 1 99 ? -0.656 -9.912 12.184 1.00 91.06 99 LEU A N 1
ATOM 771 C CA . LEU A 1 99 ? -0.523 -9.989 13.641 1.00 91.06 99 LEU A CA 1
ATOM 772 C C . LEU A 1 99 ? -0.444 -8.610 14.297 1.00 91.06 99 LEU A C 1
ATOM 774 O O . LEU A 1 99 ? -0.990 -8.416 15.379 1.00 91.06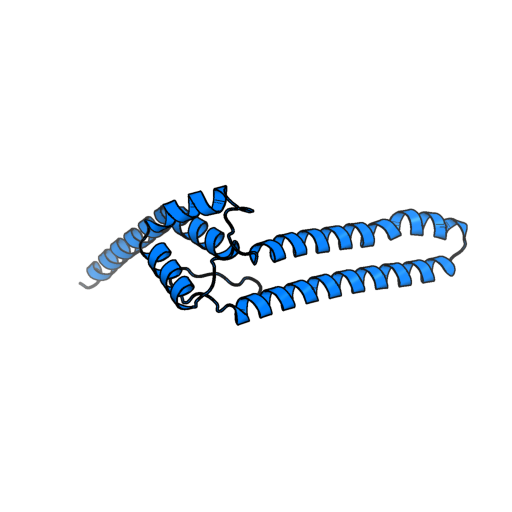 99 LEU A O 1
ATOM 778 N N . GLU A 1 100 ? 0.222 -7.640 13.677 1.00 92.25 100 GLU A N 1
ATOM 779 C CA . GLU A 1 100 ? 0.210 -6.262 14.173 1.00 92.25 100 GLU A CA 1
ATOM 780 C C . GLU A 1 100 ? -1.166 -5.617 14.011 1.00 92.25 100 GLU A C 1
ATOM 782 O O . GLU A 1 100 ? -1.658 -4.977 14.941 1.00 92.25 100 GLU A O 1
ATOM 787 N N . TYR A 1 101 ? -1.816 -5.812 12.861 1.00 90.75 101 TYR A N 1
ATOM 788 C CA . TYR A 1 101 ? -3.128 -5.231 12.602 1.00 90.75 101 TYR A CA 1
ATOM 789 C C . TYR A 1 101 ? -4.181 -5.726 13.596 1.00 90.75 101 TYR A C 1
ATOM 791 O O . TYR A 1 101 ? -4.982 -4.928 14.078 1.00 90.75 101 TYR A O 1
ATOM 799 N N . SER A 1 102 ? -4.143 -7.009 13.972 1.00 91.00 102 SER A N 1
ATOM 800 C CA . SER A 1 102 ? -5.062 -7.554 14.979 1.00 91.00 102 SER A CA 1
ATOM 801 C C . SER A 1 102 ? -4.912 -6.873 16.343 1.00 91.00 102 SER A C 1
ATOM 803 O O . SER A 1 102 ? -5.909 -6.643 17.023 1.00 91.00 102 SER A O 1
ATOM 805 N N . LYS A 1 103 ? -3.697 -6.448 16.718 1.00 92.81 103 LYS A N 1
ATOM 806 C CA . LYS A 1 103 ? -3.467 -5.652 17.935 1.00 92.81 103 LYS A CA 1
ATOM 807 C C . LYS A 1 103 ? -4.073 -4.255 17.814 1.00 92.81 103 LYS A C 1
ATOM 809 O O . LYS A 1 103 ? -4.612 -3.737 18.792 1.00 92.81 103 LYS A O 1
ATOM 814 N N . PHE A 1 104 ? -4.022 -3.649 16.626 1.00 91.69 104 PHE A N 1
ATOM 815 C CA . PHE A 1 104 ? -4.598 -2.324 16.377 1.00 91.69 104 PHE A CA 1
ATOM 816 C C . PHE A 1 104 ? -6.129 -2.307 16.436 1.00 91.69 104 PHE A C 1
ATOM 818 O O . PHE A 1 104 ? -6.690 -1.251 16.703 1.00 91.69 104 PHE A O 1
ATOM 825 N N . LEU A 1 105 ? -6.805 -3.451 16.271 1.00 89.62 105 LEU A N 1
ATOM 826 C CA . LEU A 1 105 ? -8.264 -3.565 16.438 1.00 89.62 105 LEU A CA 1
ATOM 827 C C . LEU A 1 105 ? -8.750 -3.279 17.871 1.00 89.62 105 LEU A C 1
ATOM 829 O O . LEU A 1 105 ? -9.950 -3.143 18.084 1.00 89.62 105 LEU A O 1
ATOM 833 N N . SER A 1 106 ? -7.844 -3.168 18.846 1.00 90.44 106 SER A N 1
ATOM 834 C CA . SER A 1 106 ? -8.181 -2.659 20.181 1.00 90.44 106 SER A CA 1
ATOM 835 C C . SER A 1 106 ? -8.550 -1.167 20.182 1.00 90.44 106 SER A C 1
ATOM 837 O O . SER A 1 106 ? -9.298 -0.731 21.057 1.00 90.44 106 SER A O 1
ATOM 839 N N . ASP A 1 107 ? -8.077 -0.384 19.204 1.00 90.00 107 ASP A N 1
ATOM 840 C CA . ASP A 1 107 ? -8.476 1.014 19.030 1.00 90.00 107 ASP A CA 1
ATOM 841 C C . ASP A 1 107 ? -9.862 1.080 18.355 1.00 90.00 107 ASP A C 1
ATOM 843 O O . ASP A 1 107 ? -10.051 0.530 17.261 1.00 90.00 107 ASP A O 1
ATOM 847 N N . PRO A 1 108 ? -10.845 1.771 18.960 1.00 89.12 108 PRO A N 1
ATOM 848 C CA . PRO A 1 108 ? -12.220 1.785 18.468 1.00 89.12 108 PRO A CA 1
ATOM 849 C C . PRO A 1 108 ? -12.360 2.425 17.082 1.00 89.12 108 PRO A C 1
ATOM 851 O O . PRO A 1 108 ? -13.247 2.038 16.321 1.00 89.12 108 PRO A O 1
ATOM 854 N N . ALA A 1 109 ? -11.494 3.376 16.714 1.00 89.25 109 ALA A N 1
ATOM 855 C CA . ALA A 1 109 ? -11.533 3.985 15.388 1.00 89.25 109 ALA A CA 1
ATOM 856 C C . ALA A 1 109 ? -11.039 3.001 14.320 1.00 89.25 109 ALA A C 1
ATOM 858 O O . ALA A 1 109 ? -11.650 2.882 13.258 1.00 89.25 109 ALA A O 1
ATOM 859 N N . VAL A 1 110 ? -9.972 2.251 14.616 1.00 90.88 110 VAL A N 1
ATOM 860 C CA . VAL A 1 110 ? -9.454 1.212 13.713 1.00 90.88 110 VAL A CA 1
ATOM 861 C C . VAL A 1 110 ? -10.465 0.072 13.567 1.00 90.88 110 VAL A C 1
ATOM 863 O O . VAL A 1 110 ? -10.722 -0.369 12.447 1.00 90.88 110 VAL A O 1
ATOM 866 N N . ALA A 1 111 ? -11.093 -0.360 14.664 1.00 91.50 111 ALA A N 1
ATOM 867 C CA . ALA A 1 111 ? -12.135 -1.385 14.644 1.00 91.50 111 ALA A CA 1
ATOM 868 C C . ALA A 1 111 ? -13.362 -0.959 13.822 1.00 91.50 111 ALA A C 1
ATOM 870 O O . ALA A 1 111 ? -13.851 -1.731 12.996 1.00 91.50 111 ALA A O 1
ATOM 871 N N . ALA A 1 112 ? -13.832 0.281 13.993 1.00 91.81 112 ALA A N 1
ATOM 872 C CA . ALA A 1 112 ? -14.953 0.813 13.222 1.00 91.81 112 ALA A CA 1
ATOM 873 C C . ALA A 1 112 ? -14.630 0.887 11.723 1.00 91.81 112 ALA A C 1
ATOM 875 O O . ALA A 1 112 ? -15.449 0.489 10.893 1.00 91.81 112 ALA A O 1
ATOM 876 N N . TYR A 1 113 ? -13.424 1.337 11.370 1.00 91.69 113 TYR A N 1
ATOM 877 C CA . TYR A 1 113 ? -12.961 1.357 9.984 1.00 91.69 113 TYR A CA 1
ATOM 878 C C . TYR A 1 113 ? -12.889 -0.057 9.391 1.00 91.69 113 TYR A C 1
ATOM 880 O O . TYR A 1 113 ? -13.370 -0.294 8.283 1.00 91.69 113 TYR A O 1
ATOM 888 N N . HIS A 1 114 ? -12.368 -1.027 10.147 1.00 92.38 114 HIS A N 1
ATOM 889 C CA . HIS A 1 114 ? -12.321 -2.426 9.728 1.00 92.38 114 HIS A CA 1
ATOM 890 C C . HIS A 1 114 ? -13.721 -3.018 9.505 1.00 92.38 114 HIS A C 1
ATOM 892 O O . HIS A 1 114 ? -13.965 -3.671 8.492 1.00 92.38 114 HIS A O 1
ATOM 898 N N . ALA A 1 115 ? -14.674 -2.733 10.395 1.00 90.06 115 ALA A N 1
ATOM 899 C CA . ALA A 1 115 ? -16.059 -3.171 10.241 1.00 90.06 115 ALA A CA 1
ATOM 900 C C . ALA A 1 115 ? -16.709 -2.603 8.967 1.00 90.06 115 ALA A C 1
ATOM 902 O O . ALA A 1 115 ? -17.427 -3.319 8.270 1.00 90.06 115 ALA A O 1
ATOM 903 N N . GLN A 1 116 ? -16.419 -1.346 8.612 1.00 91.88 116 GLN A N 1
ATOM 904 C CA . GLN A 1 116 ? -16.901 -0.747 7.361 1.00 91.88 116 GLN A CA 1
ATOM 905 C C . GLN A 1 116 ? -16.324 -1.445 6.122 1.00 91.88 116 GLN A C 1
ATOM 907 O O . GLN A 1 116 ? -17.027 -1.603 5.127 1.00 91.88 116 GLN A O 1
ATOM 912 N N . ILE A 1 117 ? -15.070 -1.896 6.178 1.00 90.38 117 ILE A N 1
ATOM 913 C CA . ILE A 1 117 ? -14.443 -2.673 5.100 1.00 90.38 117 ILE A CA 1
ATOM 914 C C . ILE A 1 117 ? -15.127 -4.030 4.936 1.00 90.38 117 ILE A C 1
ATOM 916 O O . ILE A 1 117 ? -15.479 -4.412 3.819 1.00 90.38 117 ILE A O 1
ATOM 920 N N . LEU A 1 118 ? -15.366 -4.731 6.047 1.00 90.12 118 LEU A N 1
ATOM 921 C CA . LEU A 1 118 ? -16.078 -6.008 6.039 1.00 90.12 118 LEU A CA 1
ATOM 922 C C . LEU A 1 118 ? -17.511 -5.852 5.516 1.00 90.12 118 LEU A C 1
ATOM 924 O O . LEU A 1 118 ? -17.966 -6.682 4.732 1.00 90.12 118 LEU A O 1
ATOM 928 N N . ALA A 1 119 ? -18.194 -4.758 5.863 1.00 89.81 119 ALA A N 1
ATOM 929 C CA . ALA A 1 119 ? -19.525 -4.440 5.344 1.00 89.81 119 ALA A CA 1
ATOM 930 C C . ALA A 1 119 ? -19.541 -4.206 3.820 1.00 89.81 119 ALA A C 1
ATOM 932 O O . ALA A 1 119 ? -20.561 -4.431 3.175 1.00 89.81 119 ALA A O 1
ATOM 933 N N . GLN A 1 120 ? -18.414 -3.797 3.225 1.00 89.06 120 GLN A N 1
ATOM 934 C CA . GLN A 1 120 ? -18.247 -3.707 1.769 1.00 89.06 120 GLN A CA 1
ATOM 935 C C . GLN A 1 120 ? -17.950 -5.066 1.106 1.00 89.06 120 GLN A C 1
ATOM 937 O O . GLN A 1 120 ? -17.854 -5.128 -0.119 1.00 89.06 120 GLN A O 1
ATOM 942 N N . GLY A 1 121 ? -17.780 -6.146 1.879 1.00 86.12 121 GLY A N 1
ATOM 943 C CA 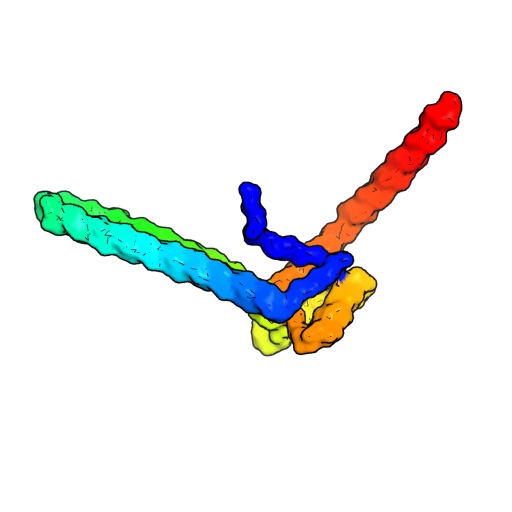. GLY A 1 121 ? -17.503 -7.491 1.365 1.00 86.12 121 GLY A CA 1
ATOM 944 C C . GLY A 1 121 ? -16.100 -7.664 0.778 1.00 86.12 121 GLY A C 1
ATOM 945 O O . GLY A 1 121 ? -15.893 -8.543 -0.057 1.00 86.12 121 GLY A O 1
ATOM 946 N N . ARG A 1 122 ? -15.137 -6.822 1.175 1.00 88.81 122 ARG A N 1
ATOM 947 C CA . ARG A 1 122 ? -13.750 -6.884 0.690 1.00 88.81 122 ARG A CA 1
ATOM 948 C C . ARG A 1 122 ? -12.753 -7.134 1.818 1.00 88.81 122 ARG A C 1
ATOM 950 O O . ARG A 1 122 ? -13.019 -6.839 2.979 1.00 88.81 122 ARG A O 1
ATOM 957 N N . GLY A 1 123 ? -11.576 -7.629 1.442 1.00 86.25 123 GLY A N 1
ATOM 958 C CA . GLY A 1 123 ? -10.432 -7.745 2.341 1.00 86.25 123 GLY A CA 1
ATOM 959 C C . GLY A 1 123 ? -9.744 -6.403 2.602 1.00 86.25 123 GLY A C 1
ATOM 960 O O . GLY A 1 123 ? -9.882 -5.440 1.836 1.00 86.25 123 GLY A O 1
ATOM 961 N N . LEU A 1 124 ? -8.976 -6.360 3.690 1.00 88.56 124 LEU A N 1
ATOM 962 C CA . LEU A 1 124 ? -8.056 -5.265 3.975 1.00 88.56 124 LEU A CA 1
ATOM 963 C C . LEU A 1 124 ? -6.896 -5.288 2.969 1.00 88.56 124 LEU A C 1
ATOM 965 O O . LEU A 1 124 ? -6.447 -6.359 2.567 1.00 88.56 124 LEU A O 1
ATOM 969 N N . VAL A 1 125 ? -6.371 -4.124 2.601 1.00 91.00 125 VAL A N 1
ATOM 970 C CA . VAL A 1 125 ? -5.148 -3.999 1.785 1.00 91.00 125 VAL A CA 1
ATOM 971 C C . VAL A 1 125 ? -3.985 -3.420 2.596 1.00 91.00 125 VAL A C 1
ATOM 973 O O . VAL A 1 125 ? -4.191 -2.730 3.598 1.00 91.00 125 VAL A O 1
ATOM 976 N N . ILE A 1 126 ? -2.742 -3.637 2.153 1.00 89.75 126 ILE A N 1
ATOM 977 C CA . ILE A 1 126 ? -1.530 -3.189 2.875 1.00 89.75 126 ILE A CA 1
ATOM 978 C C . ILE A 1 126 ? -1.541 -1.679 3.165 1.00 89.75 126 ILE A C 1
ATOM 980 O O . ILE A 1 126 ? -1.106 -1.240 4.234 1.00 89.75 126 ILE A O 1
ATOM 984 N N . MET A 1 127 ? -2.042 -0.854 2.242 1.00 88.81 127 MET A N 1
ATOM 985 C CA . MET A 1 127 ? -2.133 0.594 2.461 1.00 88.81 127 MET A CA 1
ATOM 986 C C . MET A 1 127 ? -3.026 0.975 3.651 1.00 88.81 127 MET A C 1
ATOM 988 O O . MET A 1 127 ? -2.738 1.962 4.326 1.00 88.81 127 MET A O 1
ATOM 992 N N . GLU A 1 128 ? -4.066 0.194 3.941 1.00 89.88 128 GLU A N 1
ATOM 993 C CA . GLU A 1 128 ? -4.973 0.421 5.072 1.00 89.88 128 GLU A CA 1
ATOM 994 C C . GLU A 1 128 ? -4.332 0.015 6.393 1.00 89.88 128 GLU A C 1
ATOM 996 O O . GLU A 1 128 ? -4.423 0.759 7.369 1.00 89.88 128 GLU A O 1
ATOM 1001 N N . TYR A 1 129 ? -3.588 -1.094 6.406 1.00 91.12 129 TYR A N 1
ATOM 1002 C CA . TYR A 1 129 ? -2.731 -1.445 7.539 1.00 91.12 129 TYR A CA 1
ATOM 1003 C C . TYR A 1 129 ? -1.738 -0.314 7.856 1.00 91.12 129 TYR A C 1
ATOM 1005 O O . TYR A 1 129 ? -1.613 0.105 9.008 1.00 91.12 129 TYR A O 1
ATOM 1013 N N . ARG A 1 130 ? -1.070 0.253 6.841 1.00 89.94 130 ARG A N 1
ATOM 1014 C CA . ARG A 1 130 ? -0.118 1.360 7.050 1.00 89.94 130 ARG A CA 1
ATOM 1015 C C . ARG A 1 130 ? -0.787 2.619 7.584 1.00 89.94 130 ARG A C 1
ATOM 1017 O O . ARG A 1 130 ? -0.196 3.307 8.414 1.00 89.94 130 ARG A O 1
ATOM 1024 N N . ALA A 1 131 ? -2.003 2.913 7.131 1.00 88.75 131 ALA A N 1
ATOM 1025 C CA . ALA A 1 131 ? -2.788 4.006 7.685 1.00 88.75 131 ALA A CA 1
ATOM 1026 C C . ALA A 1 131 ? -3.118 3.754 9.165 1.00 88.75 131 ALA A C 1
ATOM 1028 O O . ALA A 1 131 ? -3.009 4.675 9.972 1.00 88.75 131 ALA A O 1
ATOM 1029 N N . ALA A 1 132 ? -3.445 2.510 9.539 1.00 89.25 132 ALA A N 1
ATOM 1030 C CA . ALA A 1 132 ? -3.785 2.142 10.918 1.00 89.25 132 ALA A CA 1
ATOM 1031 C C . ALA A 1 132 ? -2.582 2.264 11.831 1.00 89.25 132 ALA A C 1
ATOM 1033 O O . ALA A 1 132 ? -2.658 2.886 12.888 1.00 89.25 132 ALA A O 1
ATOM 1034 N N . ARG A 1 133 ? -1.432 1.795 11.361 1.00 90.88 133 ARG A N 1
ATOM 1035 C CA . ARG A 1 133 ? -0.167 1.989 12.056 1.00 90.88 133 ARG A CA 1
ATOM 1036 C C . ARG A 1 133 ? 0.152 3.471 12.266 1.00 90.88 133 ARG A C 1
ATOM 1038 O O . ARG A 1 133 ? 0.516 3.854 13.374 1.00 90.88 133 ARG A O 1
ATOM 1045 N N . ALA A 1 134 ? -0.017 4.305 11.237 1.00 88.19 134 ALA A N 1
ATOM 1046 C CA . ALA A 1 134 ? 0.208 5.746 11.344 1.00 88.19 134 ALA A CA 1
ATOM 1047 C C . ALA A 1 134 ? -0.736 6.393 12.374 1.00 88.19 134 ALA A C 1
ATOM 1049 O O . ALA A 1 134 ? -0.288 7.170 13.217 1.00 88.19 134 ALA A O 1
ATOM 1050 N N . TRP A 1 135 ? -2.016 6.014 12.362 1.00 88.75 135 TRP A N 1
ATOM 1051 C CA . TRP A 1 135 ? -3.021 6.477 13.321 1.00 88.75 135 TRP A CA 1
ATOM 1052 C C . TRP A 1 135 ? -2.658 6.149 14.773 1.00 88.75 135 TRP A C 1
ATOM 1054 O O . TRP A 1 135 ? -2.675 7.038 15.630 1.00 88.75 135 TRP A O 1
ATOM 1064 N N . ILE A 1 136 ? -2.292 4.893 15.040 1.00 88.31 136 ILE A N 1
ATOM 1065 C CA . ILE A 1 136 ? -1.873 4.431 16.369 1.00 88.31 136 ILE A CA 1
ATOM 1066 C C . ILE A 1 136 ? -0.605 5.172 16.806 1.00 88.31 136 ILE A C 1
ATOM 1068 O O . ILE A 1 136 ? -0.553 5.710 17.907 1.00 88.31 136 ILE A O 1
ATOM 1072 N N . SER A 1 137 ? 0.395 5.282 15.926 1.00 87.88 137 SER A N 1
ATOM 1073 C CA . SER A 1 137 ? 1.655 5.965 16.251 1.00 87.88 137 SER A CA 1
ATOM 1074 C C . SER A 1 137 ? 1.486 7.459 16.546 1.00 87.88 137 SER A C 1
ATOM 1076 O O . SER A 1 137 ? 2.265 8.025 17.306 1.00 87.88 137 SER A O 1
ATOM 1078 N N . ALA A 1 138 ? 0.446 8.088 15.990 1.00 85.50 138 ALA A N 1
ATOM 1079 C CA . ALA A 1 138 ? 0.116 9.492 16.214 1.00 85.50 138 ALA A CA 1
ATOM 1080 C C . ALA A 1 138 ? -0.766 9.730 17.458 1.00 85.50 138 ALA A C 1
ATOM 1082 O O . ALA A 1 138 ? -1.122 10.875 17.734 1.00 85.50 138 ALA A O 1
ATOM 1083 N N . ALA A 1 139 ? -1.143 8.691 18.216 1.00 83.50 139 ALA A N 1
ATOM 1084 C CA . ALA A 1 139 ? -1.910 8.826 19.461 1.00 83.50 139 ALA A CA 1
ATOM 1085 C C . ALA A 1 139 ? -1.356 9.890 20.441 1.00 83.50 139 ALA A C 1
ATOM 1087 O O . ALA A 1 139 ? -2.124 10.781 20.810 1.00 83.50 139 ALA A O 1
ATOM 1088 N N . PRO A 1 140 ? -0.051 9.910 20.793 1.00 81.94 140 PRO A N 1
ATOM 1089 C CA . PRO A 1 140 ? 0.475 10.899 21.739 1.00 81.94 140 PRO A CA 1
ATOM 1090 C C . PRO A 1 140 ? 0.401 12.341 21.216 1.00 81.94 140 PRO A C 1
ATOM 1092 O O . PRO A 1 140 ? 0.245 13.284 21.990 1.00 81.94 140 PRO A O 1
ATOM 1095 N N . GLU A 1 141 ? 0.504 12.550 19.902 1.00 81.62 141 GLU A N 1
ATOM 1096 C CA . GLU A 1 141 ? 0.337 13.883 19.313 1.00 81.62 141 GLU A CA 1
ATOM 1097 C C . GLU A 1 141 ? -1.125 14.331 19.344 1.00 81.62 141 GLU A C 1
ATOM 1099 O O . GLU A 1 141 ? -1.405 15.495 19.635 1.00 81.62 141 GLU A O 1
ATOM 1104 N N . ARG A 1 142 ? -2.064 13.409 19.096 1.00 81.25 142 ARG A N 1
ATOM 1105 C CA . ARG A 1 142 ? -3.505 13.680 19.184 1.00 81.25 142 ARG A CA 1
ATOM 1106 C C . ARG A 1 142 ? -3.920 14.067 20.602 1.00 81.25 142 ARG A C 1
ATOM 1108 O O . ARG A 1 142 ? -4.690 15.012 20.760 1.00 81.25 142 ARG A O 1
ATOM 1115 N N . GLU A 1 143 ? -3.372 13.409 21.619 1.00 82.00 143 GLU A N 1
ATOM 1116 C CA . GLU A 1 143 ? -3.603 13.765 23.026 1.00 82.00 143 GLU A CA 1
ATOM 1117 C C . GLU A 1 143 ? -3.084 15.169 23.352 1.00 82.00 143 GLU A C 1
ATOM 1119 O O . GLU A 1 143 ? -3.821 15.989 23.902 1.00 82.00 143 GLU A O 1
ATOM 1124 N N . LYS A 1 144 ? -1.854 15.498 22.935 1.00 83.31 144 LYS A N 1
ATOM 1125 C CA . LYS A 1 144 ? -1.291 16.848 23.109 1.00 83.31 144 LYS A CA 1
ATOM 1126 C C . LYS A 1 144 ? -2.127 17.919 22.409 1.00 83.31 144 LYS A C 1
ATOM 1128 O O . LYS A 1 144 ? -2.334 18.995 22.963 1.00 83.31 144 LYS A O 1
ATOM 1133 N N . GLN A 1 145 ? -2.632 17.638 21.208 1.00 82.81 145 GLN A N 1
ATOM 1134 C CA . GLN A 1 145 ? -3.516 18.558 20.490 1.00 82.81 145 GLN A CA 1
ATOM 1135 C C . GLN A 1 145 ? -4.865 18.738 21.191 1.00 82.81 145 GLN A C 1
ATOM 1137 O O . GLN A 1 145 ? -5.375 19.856 21.231 1.00 82.81 145 GLN A O 1
ATOM 1142 N N . ALA A 1 146 ? -5.448 17.670 21.743 1.00 82.38 146 ALA A N 1
ATOM 1143 C CA . ALA A 1 146 ? -6.688 17.754 22.511 1.00 82.38 146 ALA A CA 1
ATOM 1144 C C . ALA A 1 146 ? -6.502 18.620 23.767 1.00 82.38 146 ALA A C 1
ATOM 1146 O O . ALA A 1 146 ? -7.274 19.553 23.984 1.00 82.38 146 ALA A O 1
ATOM 1147 N N . GLN A 1 147 ? -5.416 18.402 24.513 1.00 84.75 147 GLN A N 1
ATOM 1148 C CA . GLN A 1 147 ? -5.063 19.216 25.680 1.00 84.75 147 GLN A CA 1
ATOM 1149 C C . GLN A 1 147 ? -4.823 20.684 25.304 1.00 84.75 147 GLN A C 1
ATOM 1151 O O . GLN A 1 147 ? -5.346 21.585 25.956 1.00 84.75 147 GLN A O 1
ATOM 1156 N N . ALA A 1 148 ? -4.088 20.951 24.220 1.00 82.19 148 ALA A N 1
ATOM 1157 C CA . ALA A 1 148 ? -3.853 22.314 23.747 1.00 82.19 148 ALA A CA 1
ATOM 1158 C C . ALA A 1 148 ? -5.160 23.036 23.375 1.00 82.19 148 ALA A C 1
ATOM 1160 O O . ALA A 1 148 ? -5.318 24.215 23.688 1.00 82.19 148 ALA A O 1
ATOM 1161 N N . LYS A 1 149 ? -6.118 22.332 22.752 1.00 86.19 149 LYS A N 1
ATOM 1162 C CA . LYS A 1 149 ? -7.446 22.883 22.437 1.00 86.19 149 LYS A CA 1
ATOM 1163 C C . LYS A 1 149 ? -8.251 23.199 23.693 1.00 86.19 149 LYS A C 1
ATOM 1165 O O . LYS A 1 149 ? -8.859 24.263 23.749 1.00 86.19 149 LYS A O 1
ATOM 1170 N N . GLU A 1 150 ? -8.237 22.323 24.695 1.00 85.44 150 GLU A N 1
ATOM 1171 C CA . GLU A 1 150 ? -8.907 22.588 25.974 1.00 85.44 150 GLU A CA 1
ATOM 1172 C C . GLU A 1 150 ? -8.304 23.792 26.703 1.00 85.44 150 GLU A C 1
ATOM 1174 O O . GLU A 1 150 ? -9.041 24.643 27.202 1.00 85.44 150 GLU A O 1
ATOM 1179 N N . VAL A 1 151 ? -6.973 23.898 26.749 1.00 87.19 151 VAL A N 1
ATOM 1180 C CA . VAL A 1 151 ? -6.284 25.037 27.376 1.00 87.19 151 VAL A CA 1
ATOM 1181 C C . VAL A 1 151 ? -6.600 26.333 26.633 1.00 87.19 151 VAL A C 1
ATOM 1183 O O . VAL A 1 151 ? -6.940 27.330 27.265 1.00 87.19 151 VAL A O 1
ATOM 1186 N N . TYR A 1 152 ? -6.555 26.320 25.299 1.00 85.94 152 TYR A N 1
ATOM 1187 C CA . TYR A 1 152 ? -6.917 27.481 24.489 1.00 85.94 152 TYR A CA 1
ATOM 1188 C C . TYR A 1 152 ? -8.373 27.908 24.714 1.00 85.94 152 TYR A C 1
ATOM 1190 O O . TYR A 1 152 ? -8.636 29.089 24.927 1.00 85.94 152 TYR A O 1
ATOM 1198 N N . ALA A 1 153 ? -9.311 26.955 24.755 1.00 83.56 153 ALA A N 1
ATOM 1199 C CA . ALA A 1 153 ? -10.716 27.238 25.035 1.00 83.56 153 ALA A CA 1
ATOM 1200 C C . ALA A 1 153 ? -10.910 27.895 26.412 1.00 83.56 153 ALA A C 1
ATOM 1202 O O . ALA A 1 153 ? -11.657 28.865 26.514 1.00 83.56 153 ALA A O 1
ATOM 1203 N N . LYS A 1 154 ? -10.186 27.430 27.442 1.00 81.25 154 LYS A N 1
ATOM 1204 C CA . LYS A 1 154 ? -10.199 28.029 28.790 1.00 81.25 154 LYS A CA 1
ATOM 1205 C C . LYS A 1 154 ? -9.624 29.448 28.821 1.00 81.25 154 LYS A C 1
ATOM 1207 O O . LYS A 1 154 ? -10.144 30.305 29.529 1.00 81.25 154 LYS A O 1
ATOM 1212 N N . ILE A 1 155 ? -8.558 29.713 28.063 1.00 83.94 155 ILE A N 1
ATOM 1213 C CA . ILE A 1 155 ? -7.989 31.064 27.944 1.00 83.94 155 ILE A CA 1
ATOM 1214 C C . ILE A 1 155 ? -9.001 31.993 27.267 1.00 83.94 155 ILE A C 1
ATOM 1216 O O . ILE A 1 155 ? -9.294 33.063 27.790 1.00 83.94 155 ILE A O 1
ATOM 1220 N N . CYS A 1 156 ? -9.585 31.572 26.144 1.00 77.75 156 CYS A N 1
ATOM 1221 C CA . CYS A 1 156 ? -10.566 32.372 25.415 1.00 77.75 156 CYS A CA 1
ATOM 1222 C C . CYS A 1 156 ? -11.859 32.612 26.206 1.00 77.75 156 CYS A C 1
ATOM 1224 O O . CYS A 1 156 ? -12.430 33.693 26.092 1.00 77.75 156 CYS A O 1
ATOM 1226 N N . SER A 1 157 ? -12.304 31.662 27.036 1.00 68.81 157 SER A N 1
ATOM 1227 C CA . SER A 1 157 ? -13.470 31.863 27.906 1.00 68.81 157 SER A CA 1
ATOM 1228 C C . SER A 1 157 ? -13.207 32.832 29.062 1.00 68.81 157 SER A C 1
ATOM 1230 O O . SER A 1 157 ? -14.145 33.456 29.540 1.00 68.81 157 SER A O 1
ATOM 1232 N N . ASN A 1 158 ? -11.951 32.990 29.495 1.00 57.91 158 ASN A N 1
ATOM 1233 C CA . ASN A 1 158 ? -11.565 33.888 30.592 1.00 57.91 158 ASN A CA 1
ATOM 1234 C C . ASN A 1 158 ? -11.229 35.323 30.145 1.00 57.91 158 ASN A C 1
ATOM 1236 O O . ASN A 1 158 ? -10.993 36.176 30.994 1.00 57.91 158 ASN A O 1
ATOM 1240 N N . ILE A 1 159 ? -11.190 35.601 28.837 1.00 54.72 159 ILE A N 1
ATOM 1241 C CA . ILE A 1 159 ? -10.922 36.943 28.279 1.00 54.72 159 ILE A CA 1
ATOM 1242 C C . ILE A 1 159 ? -12.224 37.757 28.098 1.00 54.72 159 ILE A C 1
ATOM 1244 O O . ILE A 1 159 ? -12.181 38.940 27.777 1.00 54.72 159 ILE A O 1
ATOM 1248 N N . VAL A 1 160 ? -13.393 37.157 28.349 1.00 47.81 160 VAL A N 1
ATOM 1249 C CA . VAL A 1 160 ? -14.693 37.847 28.339 1.00 47.81 160 VAL A CA 1
ATOM 1250 C C . VAL A 1 160 ? -15.040 38.318 29.759 1.00 47.81 160 VAL A C 1
ATOM 1252 O O . VAL A 1 160 ? -15.888 37.717 30.415 1.00 47.81 160 VAL A O 1
ATOM 1255 N N . VAL A 1 161 ? -14.361 39.362 30.247 1.00 40.84 161 VAL A N 1
ATOM 1256 C CA . VAL A 1 161 ? -14.787 40.192 31.396 1.00 40.84 161 VAL A CA 1
ATOM 1257 C C . VAL A 1 161 ? -14.469 41.648 31.094 1.00 40.84 161 VAL A C 1
ATOM 1259 O O . VAL A 1 161 ? -13.311 41.919 30.707 1.00 40.84 161 VAL A O 1
#

Foldseek 3Di:
DDPDDPLDDLLDADDAPVRLVVNLVVLVVVLVVLLVVLVVVLVVLLVVLVVDPVPVSVVCCVVPNVPSVVVNVVSNVVSVVVSQQSAFCDCVVNVPLVVVLVVLCVDVSSVVSVVSCVVSVDGDGNVSSVSSVVVVVCVVVVVVVVVVVVVVVVVVVVVPD

Sequence (161 aa):
MSKRNIPINIQGQPPTQAELDRAKKRLLLRIVVAVIVCISVLISSGTIVYLVPTFYAFFVALIVAPIPGILSMKIAQRGYRYLGLFDPLDPEKHPEECLEYSKFLSDPAVAAYHAQILAQGRGLVIMEYRAARAWISAAPEREKQAQAKEVYAKICSNIVV

Radius of gyration: 24.72 Å; chains: 1; bounding box: 54×57×69 Å

Organism: Desulfurispirillum indicum (strain ATCC BAA-1389 / DSM 22839 / S5) (NCBI:txid653733)

Secondary structure (DSSP, 8-state):
---------TTSPPPPHHHHHHHHHHHHHHHHHHHHHHHHHHHHHHHHHTTS-HHHHHHHHHHHTHHHHHHHHHHHHHHHHHHGGGSB--TTT-HHHHHHHHHHTTSHHHHHHHHHHHHTT---BHHHHHHHHHHHHTHHHHHHHHHHHHHHHHHHHHS--

pLDDT: mean 80.07, std 12.23, range [29.45, 92.81]